Protein AF-A0A258DZV5-F1 (afdb_monomer_lite)

Fol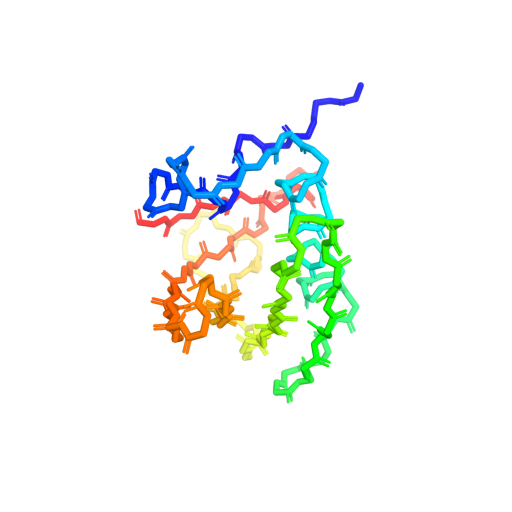dseek 3Di:
DDLAPAPPPDPCVVQDDPQVSVQQRVQQVCCVPPNDAQRWRKTAGDQRKIKIKHWHDWDDDPQAPIKIKMWIWMQGPNDTDIDIWMWTQHPVRDTDTDD

pLDDT: mean 77.51, std 13.33, range [32.97, 90.31]

Secondary structure (DSSP, 8-state):
----S-SS-STTTTT--HHHHHHHHHHHHHHHHT--TT-EEEEE-SSS-EEEEEEEEEE--TTSSEEEEEEEEEEETTEEEEEEEEEEE-TTS-EEE--

Radius of gyration: 13.04 Å; chains: 1; bounding box: 30×24×35 Å

Structure (mmCIF, N/CA/C/O backbone):
data_AF-A0A258DZV5-F1
#
_entry.id   AF-A0A258DZV5-F1
#
loop_
_atom_site.group_PDB
_atom_site.id
_atom_site.type_symbol
_atom_site.label_atom_id
_atom_site.label_alt_id
_atom_site.label_comp_id
_atom_site.label_asym_id
_atom_site.label_entity_id
_atom_site.label_seq_id
_atom_site.pdbx_PDB_ins_code
_atom_site.Cartn_x
_atom_site.Cartn_y
_atom_site.Cartn_z
_atom_site.occupancy
_atom_site.B_iso_or_equiv
_atom_site.auth_seq_id
_atom_site.auth_comp_id
_atom_site.auth_asym_id
_atom_site.auth_atom_id
_atom_site.pdbx_PDB_model_num
ATOM 1 N N . MET A 1 1 ? -3.954 13.285 -14.112 1.00 32.97 1 MET A N 1
ATOM 2 C CA . MET A 1 1 ? -2.926 12.246 -13.890 1.00 32.97 1 MET A CA 1
ATOM 3 C C . MET A 1 1 ? -3.675 11.042 -13.352 1.00 32.97 1 MET A C 1
ATOM 5 O O . MET A 1 1 ? -4.250 11.156 -12.278 1.00 32.97 1 MET A O 1
ATOM 9 N N . ALA A 1 2 ? -3.842 9.985 -14.146 1.00 37.97 2 ALA A N 1
ATOM 10 C CA . ALA A 1 2 ? -4.643 8.834 -13.741 1.00 37.97 2 ALA A CA 1
ATOM 11 C C . ALA A 1 2 ? -3.903 8.084 -12.627 1.00 37.97 2 ALA A C 1
ATOM 13 O O . ALA A 1 2 ? -2.860 7.485 -12.880 1.00 37.97 2 ALA A O 1
ATOM 14 N N . ALA A 1 3 ? -4.421 8.148 -11.398 1.00 41.56 3 ALA A N 1
ATOM 15 C CA . ALA A 1 3 ? -4.043 7.188 -10.374 1.00 41.56 3 ALA A CA 1
ATOM 16 C C . ALA A 1 3 ? -4.432 5.805 -10.925 1.00 41.56 3 ALA A C 1
ATOM 18 O O . ALA A 1 3 ? -5.610 5.617 -11.250 1.00 41.56 3 ALA A O 1
ATOM 19 N N . PRO A 1 4 ? -3.476 4.883 -11.141 1.00 49.44 4 PRO A N 1
ATOM 20 C CA . PRO A 1 4 ? -3.790 3.559 -11.655 1.00 49.44 4 PRO A CA 1
ATOM 21 C C . PRO A 1 4 ? -4.881 2.943 -10.787 1.00 49.44 4 PRO A C 1
ATOM 23 O O . PRO A 1 4 ? -4.828 3.049 -9.559 1.00 49.44 4 PRO A O 1
ATOM 26 N N . GLY A 1 5 ? -5.884 2.362 -11.454 1.00 43.19 5 GLY A N 1
ATOM 27 C CA . GLY A 1 5 ? -7.012 1.674 -10.835 1.00 43.19 5 GLY A CA 1
ATOM 28 C C . GLY A 1 5 ? -6.533 0.891 -9.623 1.00 43.19 5 GLY A C 1
ATOM 29 O O . GLY A 1 5 ? -5.648 0.047 -9.734 1.00 43.19 5 GLY A O 1
ATOM 30 N N . GLY A 1 6 ? -7.039 1.314 -8.466 1.00 45.94 6 GLY A N 1
ATOM 31 C CA . GLY A 1 6 ? -6.382 1.111 -7.190 1.00 45.94 6 GLY A CA 1
ATOM 32 C C . GLY A 1 6 ? -5.954 -0.328 -6.933 1.00 45.94 6 GLY A C 1
ATOM 33 O O . GLY A 1 6 ? -6.752 -1.252 -7.052 1.00 45.94 6 GLY A O 1
ATOM 34 N N . LEU A 1 7 ? -4.714 -0.457 -6.463 1.00 54.41 7 LEU A N 1
ATOM 35 C CA . LEU A 1 7 ? -4.162 -1.622 -5.760 1.00 54.41 7 LEU A CA 1
ATOM 36 C C . LEU A 1 7 ? -5.076 -2.106 -4.607 1.00 54.41 7 LEU A C 1
ATOM 38 O O . LEU A 1 7 ? -5.032 -3.269 -4.212 1.00 54.41 7 LEU A O 1
ATOM 42 N N . LEU A 1 8 ? -6.009 -1.254 -4.168 1.00 54.56 8 LEU A N 1
ATOM 43 C CA . LEU A 1 8 ? -7.224 -1.595 -3.429 1.00 54.56 8 LEU A CA 1
ATOM 44 C C . LEU A 1 8 ? -8.284 -2.238 -4.344 1.00 54.56 8 LEU A C 1
ATOM 46 O O . LEU A 1 8 ? -9.366 -1.682 -4.571 1.00 54.56 8 LEU A O 1
ATOM 50 N N . GLY A 1 9 ? -7.973 -3.415 -4.881 1.00 46.28 9 GLY A N 1
ATOM 51 C CA . GLY A 1 9 ? -8.938 -4.244 -5.593 1.00 46.28 9 GLY A CA 1
ATOM 52 C C . GLY A 1 9 ? -10.021 -4.740 -4.634 1.00 46.28 9 GLY A C 1
ATOM 53 O O . GLY A 1 9 ? -9.741 -5.580 -3.788 1.00 46.28 9 GLY A O 1
ATOM 54 N N . GLY A 1 10 ? -11.240 -4.200 -4.757 1.00 47.44 10 GLY A N 1
ATOM 55 C CA . GLY A 1 10 ? -12.529 -4.758 -4.304 1.00 47.44 10 GLY A CA 1
ATOM 56 C C . GLY A 1 10 ? -12.765 -4.981 -2.802 1.00 47.44 10 GLY A C 1
ATOM 57 O O . GLY A 1 10 ? -13.821 -4.616 -2.295 1.00 47.44 10 GLY A O 1
ATOM 58 N N . ASN A 1 11 ? -11.808 -5.545 -2.067 1.00 51.31 11 ASN A N 1
ATOM 59 C CA . ASN A 1 11 ? -12.044 -6.167 -0.763 1.00 51.31 11 ASN A CA 1
ATOM 60 C C . ASN A 1 11 ? -12.180 -5.171 0.396 1.00 51.31 11 ASN A C 1
ATOM 62 O O . ASN A 1 11 ? -12.682 -5.504 1.463 1.00 51.31 11 ASN A O 1
ATOM 66 N N . PHE A 1 12 ? -11.754 -3.931 0.178 1.00 57.91 12 PHE A N 1
ATOM 67 C CA . PHE A 1 12 ? -11.878 -2.860 1.156 1.00 57.91 12 PHE A CA 1
ATOM 68 C C . PHE A 1 12 ? -13.001 -1.856 0.848 1.00 57.91 12 PHE A C 1
ATOM 70 O O . PHE A 1 12 ? -13.283 -0.970 1.656 1.00 57.91 12 PHE A O 1
ATOM 77 N N . GLY A 1 13 ? -13.624 -1.961 -0.332 1.00 54.03 13 GLY A N 1
ATOM 78 C CA . GLY A 1 13 ? -14.423 -0.890 -0.939 1.00 54.03 13 GLY A CA 1
ATOM 79 C C . GLY A 1 13 ? -15.657 -0.454 -0.148 1.00 54.03 13 GLY A C 1
ATOM 80 O O . GLY A 1 13 ? -16.128 0.658 -0.344 1.00 54.03 13 GLY A O 1
ATOM 81 N N . SER A 1 14 ? -16.161 -1.290 0.760 1.00 61.00 14 SER A N 1
ATOM 82 C CA . SER A 1 14 ? -17.345 -0.988 1.580 1.00 61.00 14 SER A CA 1
ATOM 83 C C . SER A 1 14 ? -17.014 -0.363 2.940 1.00 61.00 14 SER A C 1
ATOM 85 O O . SER A 1 14 ? -17.920 0.043 3.657 1.00 61.00 14 SER A O 1
ATOM 87 N N . SER A 1 15 ? -15.739 -0.347 3.336 1.00 64.06 15 SER A N 1
ATOM 88 C CA . SER A 1 15 ? -15.295 0.049 4.682 1.00 64.06 15 SER A CA 1
ATOM 89 C C . SER A 1 15 ? -14.525 1.370 4.725 1.00 64.06 15 SER A C 1
ATOM 91 O O . SER A 1 15 ? -14.191 1.836 5.812 1.00 64.06 15 SER A O 1
ATOM 93 N N . PHE A 1 16 ? -14.225 1.958 3.565 1.00 73.00 16 PHE A N 1
ATOM 94 C CA . PHE A 1 16 ? -13.439 3.183 3.446 1.00 73.00 16 PHE A CA 1
ATOM 95 C C . PHE A 1 16 ? -14.226 4.292 2.768 1.00 73.00 16 PHE A C 1
ATOM 97 O O . PHE A 1 16 ? -14.894 4.065 1.759 1.00 73.00 16 PHE A O 1
ATOM 104 N N . ASN A 1 17 ? -14.055 5.508 3.281 1.00 78.50 17 ASN A N 1
ATOM 105 C CA . ASN A 1 17 ? -14.454 6.712 2.573 1.00 78.50 17 ASN A CA 1
ATOM 106 C C . ASN A 1 17 ? -13.415 7.030 1.487 1.00 78.50 17 ASN A C 1
ATOM 108 O O . ASN A 1 17 ? -12.299 6.501 1.484 1.00 78.50 17 ASN A O 1
ATOM 112 N N . GLU A 1 18 ? -13.746 7.933 0.567 1.00 79.62 18 GLU A N 1
ATOM 113 C CA . GLU A 1 18 ? -12.844 8.294 -0.533 1.00 79.62 18 GLU A CA 1
ATOM 114 C C . GLU A 1 18 ? -11.481 8.806 -0.037 1.00 79.62 18 GLU A C 1
ATOM 116 O O . GLU A 1 18 ? -10.442 8.426 -0.574 1.00 79.62 18 GLU A O 1
ATOM 121 N N . VAL A 1 19 ? -11.465 9.584 1.050 1.00 82.44 19 VAL A N 1
ATOM 122 C CA . VAL A 1 19 ? -10.233 10.097 1.674 1.00 82.44 19 VAL A CA 1
ATOM 123 C C . VAL A 1 19 ? -9.338 8.964 2.178 1.00 82.44 19 VAL A C 1
ATOM 125 O O . VAL A 1 19 ? -8.132 8.967 1.923 1.00 82.44 19 VAL A O 1
ATOM 128 N N . ASP A 1 20 ? -9.910 7.979 2.868 1.00 84.25 20 ASP A N 1
ATOM 129 C CA . ASP A 1 20 ? -9.149 6.841 3.388 1.00 84.25 20 ASP A CA 1
ATOM 130 C C . ASP A 1 20 ? -8.579 6.009 2.242 1.00 84.25 20 ASP A C 1
ATOM 132 O O . ASP A 1 20 ? -7.419 5.601 2.286 1.00 84.25 20 ASP A O 1
ATOM 136 N N . ARG A 1 21 ? -9.364 5.842 1.170 1.00 79.69 21 ARG A N 1
ATOM 137 C CA . ARG A 1 21 ? -8.931 5.172 -0.056 1.00 79.69 21 ARG A CA 1
ATOM 138 C C . ARG A 1 21 ? -7.735 5.882 -0.691 1.00 79.69 21 ARG A C 1
ATOM 140 O O . ARG A 1 21 ? -6.765 5.223 -1.049 1.00 79.69 21 ARG A O 1
ATOM 147 N N . GLN A 1 22 ? -7.771 7.208 -0.803 1.00 82.69 22 GLN A N 1
ATOM 148 C CA . GLN A 1 22 ? -6.655 7.989 -1.349 1.00 82.69 22 GLN A CA 1
ATOM 149 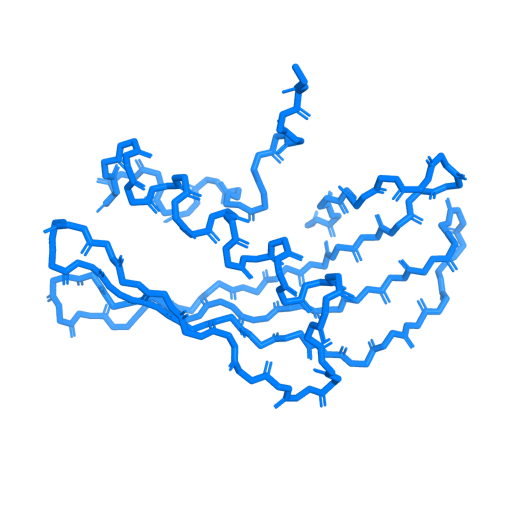C C . GLN A 1 22 ? -5.389 7.847 -0.493 1.00 82.69 22 GLN A C 1
ATOM 151 O O . GLN A 1 22 ? -4.300 7.648 -1.028 1.00 82.69 22 GLN A O 1
ATOM 156 N N . ARG A 1 23 ? -5.518 7.888 0.840 1.00 86.75 23 ARG A N 1
ATOM 157 C CA . ARG A 1 23 ? -4.375 7.730 1.758 1.00 86.75 23 ARG A CA 1
ATOM 158 C C . ARG A 1 23 ? -3.774 6.330 1.709 1.00 86.75 23 ARG A C 1
ATOM 160 O O . ARG A 1 23 ? -2.554 6.196 1.678 1.00 86.75 23 ARG A O 1
ATOM 167 N N . ALA A 1 24 ? -4.625 5.311 1.667 1.00 83.50 24 ALA A N 1
ATOM 168 C CA . ALA A 1 24 ? -4.232 3.925 1.476 1.00 83.50 24 ALA A CA 1
ATOM 169 C C . ALA A 1 24 ? -3.438 3.740 0.170 1.00 83.50 24 ALA A C 1
ATOM 171 O O . ALA A 1 24 ? -2.319 3.234 0.209 1.00 83.50 24 ALA A O 1
ATOM 172 N N . LEU A 1 25 ? -3.953 4.255 -0.952 1.00 79.94 25 LEU A N 1
ATOM 173 C CA . LEU A 1 25 ? -3.277 4.188 -2.254 1.00 79.94 25 LEU A CA 1
ATOM 174 C C . LEU A 1 25 ? -1.943 4.941 -2.270 1.00 79.94 25 LEU A C 1
ATOM 176 O O . LEU A 1 25 ? -0.965 4.468 -2.853 1.00 79.94 25 LEU A O 1
ATOM 180 N N . ALA A 1 26 ? -1.884 6.108 -1.627 1.00 84.50 26 ALA A N 1
ATOM 181 C CA . ALA A 1 26 ? -0.646 6.866 -1.494 1.00 84.50 26 ALA A CA 1
ATOM 182 C C . ALA A 1 26 ? 0.402 6.080 -0.692 1.00 84.50 26 ALA A C 1
ATOM 184 O O . ALA A 1 26 ? 1.574 6.057 -1.069 1.00 84.50 26 ALA A O 1
ATOM 185 N N . ALA A 1 27 ? -0.011 5.393 0.376 1.00 87.12 27 ALA A N 1
ATOM 186 C CA . ALA A 1 27 ? 0.868 4.545 1.174 1.00 87.12 27 ALA A CA 1
ATOM 187 C C . ALA A 1 27 ? 1.362 3.320 0.397 1.00 87.12 27 ALA A C 1
ATOM 189 O O . ALA A 1 27 ? 2.549 3.007 0.455 1.00 87.12 27 ALA A O 1
ATOM 190 N N . GLU A 1 28 ? 0.486 2.664 -0.369 1.00 82.12 28 GLU A N 1
ATOM 191 C CA . GLU A 1 28 ? 0.864 1.558 -1.254 1.00 82.12 28 GLU A CA 1
ATOM 192 C C . GLU A 1 28 ? 1.874 2.014 -2.305 1.00 82.12 28 GLU A C 1
ATOM 194 O O . GLU A 1 28 ? 2.932 1.406 -2.454 1.00 82.12 28 GLU A O 1
ATOM 199 N N . THR A 1 29 ? 1.602 3.138 -2.969 1.00 81.12 29 THR A N 1
ATOM 200 C CA . THR A 1 29 ? 2.519 3.732 -3.950 1.00 81.12 29 THR A CA 1
ATOM 201 C C . THR A 1 29 ? 3.866 4.047 -3.304 1.00 81.12 29 THR A C 1
ATOM 203 O O . THR A 1 29 ? 4.907 3.634 -3.804 1.00 81.12 29 THR A O 1
ATOM 206 N N . THR A 1 30 ? 3.855 4.680 -2.1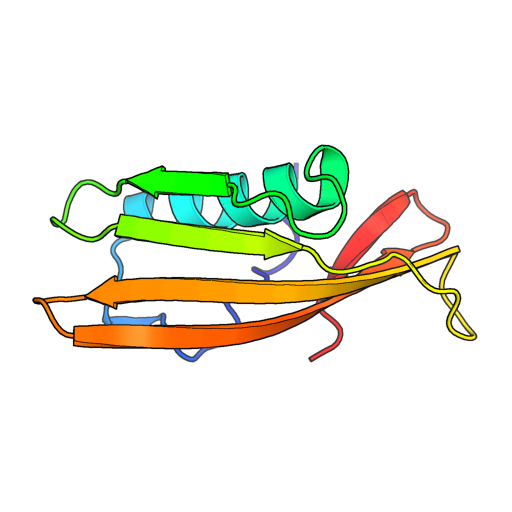31 1.00 85.19 30 THR A N 1
ATOM 207 C CA . THR A 1 30 ? 5.071 5.009 -1.376 1.00 85.19 30 THR A CA 1
ATOM 208 C C . THR A 1 30 ? 5.853 3.748 -1.004 1.00 85.19 30 THR A C 1
ATOM 210 O O . THR A 1 30 ? 7.072 3.716 -1.171 1.00 85.19 30 THR A O 1
ATOM 213 N N . ALA A 1 31 ? 5.184 2.681 -0.558 1.00 85.12 31 ALA A N 1
ATOM 214 C CA . ALA A 1 31 ? 5.819 1.403 -0.237 1.00 85.12 31 ALA A CA 1
ATOM 215 C C . ALA A 1 31 ? 6.431 0.726 -1.473 1.00 85.12 31 ALA A C 1
ATOM 217 O O . ALA A 1 31 ? 7.508 0.134 -1.396 1.00 85.12 31 ALA A O 1
ATOM 218 N N . LEU A 1 32 ? 5.782 0.836 -2.631 1.00 80.75 32 LEU A N 1
ATOM 219 C CA . LEU A 1 32 ? 6.284 0.275 -3.883 1.00 80.75 32 LEU A CA 1
ATOM 220 C C . LEU A 1 32 ? 7.469 1.069 -4.446 1.00 80.75 32 LEU A C 1
ATOM 222 O O . LEU A 1 32 ? 8.437 0.452 -4.909 1.00 80.75 32 LEU A O 1
ATOM 226 N N . GLU A 1 33 ? 7.414 2.401 -4.376 1.00 80.81 33 GLU A N 1
ATOM 227 C CA . GLU A 1 33 ? 8.448 3.303 -4.893 1.00 80.81 33 GLU A CA 1
ATOM 228 C C . GLU A 1 33 ? 9.653 3.426 -3.957 1.00 80.81 33 GLU A C 1
ATOM 230 O O . GLU A 1 33 ? 10.786 3.184 -4.370 1.00 80.81 33 GLU A O 1
ATOM 235 N N . THR A 1 34 ? 9.408 3.776 -2.694 1.00 72.88 34 THR A N 1
ATOM 236 C CA . THR A 1 34 ? 10.447 4.086 -1.694 1.00 72.88 34 THR A CA 1
ATOM 237 C C . THR A 1 34 ? 10.610 3.010 -0.629 1.00 72.88 34 THR A C 1
ATOM 239 O O . THR A 1 34 ? 11.668 2.916 -0.009 1.00 72.88 34 THR A O 1
ATOM 242 N N . GLY A 1 35 ? 9.591 2.174 -0.410 1.00 69.06 35 GLY A N 1
ATOM 243 C CA . GLY A 1 35 ? 9.656 1.120 0.593 1.00 69.06 35 GLY A CA 1
ATOM 244 C C . GLY A 1 35 ? 10.747 0.113 0.246 1.00 69.06 35 GLY A C 1
ATOM 245 O O . GLY A 1 35 ? 10.670 -0.605 -0.757 1.00 69.06 35 GLY A O 1
ATOM 246 N N . GLY A 1 36 ? 11.780 0.043 1.084 1.00 70.56 36 GLY A N 1
ATOM 247 C CA . GLY A 1 36 ? 12.734 -1.063 1.060 1.00 70.56 36 GLY A CA 1
ATOM 248 C C . GLY A 1 36 ? 12.021 -2.404 1.290 1.00 70.56 36 GLY A C 1
ATOM 249 O O . GLY A 1 36 ? 10.922 -2.421 1.849 1.00 70.56 36 GLY A O 1
ATOM 250 N N . PRO A 1 37 ? 12.596 -3.534 0.848 1.00 73.00 37 PRO A N 1
ATOM 251 C CA . PRO A 1 37 ? 12.042 -4.849 1.156 1.00 73.00 37 PRO A CA 1
ATOM 252 C C . PRO A 1 37 ? 11.923 -5.024 2.675 1.00 73.00 37 PRO A C 1
ATOM 254 O O . PRO A 1 37 ? 12.913 -4.900 3.392 1.00 73.00 37 PRO A O 1
ATOM 257 N N . GLY A 1 38 ? 10.705 -5.266 3.161 1.00 74.56 38 GLY A N 1
ATOM 258 C CA . GLY A 1 38 ? 10.416 -5.375 4.593 1.00 74.56 38 GLY A CA 1
ATOM 259 C C . GLY A 1 38 ? 10.272 -4.039 5.330 1.00 74.56 38 GLY A C 1
ATOM 260 O O . GLY A 1 38 ? 10.153 -4.052 6.551 1.00 74.56 38 GLY A O 1
ATOM 261 N N . SER A 1 39 ? 10.257 -2.900 4.627 1.00 84.50 39 SER A N 1
ATOM 262 C CA . SER A 1 39 ? 10.013 -1.589 5.238 1.00 84.50 39 SER A CA 1
ATOM 263 C C . SER A 1 39 ? 8.506 -1.317 5.357 1.00 84.50 39 SER A C 1
ATOM 265 O O . SER A 1 39 ? 7.828 -1.216 4.328 1.00 84.50 39 SER A O 1
ATOM 267 N N . PRO A 1 40 ? 7.958 -1.209 6.581 1.00 86.44 40 PRO A N 1
ATOM 268 C CA . PRO A 1 40 ? 6.554 -0.887 6.787 1.00 86.44 40 PRO A CA 1
ATOM 269 C C . PRO A 1 40 ? 6.285 0.607 6.565 1.00 86.44 40 PRO A C 1
ATOM 271 O O . PRO A 1 40 ? 6.816 1.464 7.266 1.00 86.44 40 PRO A O 1
ATOM 274 N N . VAL A 1 41 ? 5.388 0.919 5.634 1.00 89.56 41 VAL A N 1
ATOM 275 C CA . VAL A 1 41 ? 4.839 2.259 5.406 1.00 89.56 41 VAL A CA 1
ATOM 276 C C . VAL A 1 41 ? 3.482 2.356 6.089 1.00 89.56 41 VAL A C 1
ATOM 278 O O . VAL A 1 41 ? 2.487 1.794 5.629 1.00 89.56 41 VAL A O 1
ATOM 281 N N . GLY A 1 42 ? 3.447 3.055 7.221 1.00 90.19 42 GLY A N 1
ATOM 282 C CA . GLY A 1 42 ? 2.215 3.343 7.947 1.00 90.19 42 GLY A CA 1
ATOM 283 C C . GLY A 1 42 ? 1.431 4.494 7.318 1.00 90.19 42 GLY A C 1
ATOM 284 O O . GLY A 1 42 ? 2.009 5.467 6.838 1.00 90.19 42 GLY A O 1
ATOM 285 N N . TRP A 1 43 ? 0.107 4.414 7.372 1.00 89.75 43 TRP A N 1
ATOM 286 C CA . TRP A 1 43 ? -0.797 5.508 7.036 1.00 89.75 43 TRP A CA 1
ATOM 287 C C . TRP A 1 43 ? -1.988 5.523 7.986 1.00 89.75 43 TRP A C 1
ATOM 289 O O . TRP A 1 43 ? -2.359 4.518 8.598 1.00 89.75 43 TRP A O 1
ATOM 299 N N . ARG A 1 44 ? -2.598 6.697 8.115 1.00 88.69 44 ARG A N 1
ATOM 300 C CA . ARG A 1 44 ? -3.759 6.910 8.972 1.00 88.69 44 ARG A CA 1
ATOM 301 C C . ARG A 1 44 ? -4.821 7.679 8.205 1.00 88.69 44 ARG A C 1
ATOM 303 O O . ARG A 1 44 ? -4.526 8.725 7.631 1.00 88.69 44 ARG A O 1
ATOM 310 N N . GLY A 1 45 ? -6.014 7.106 8.177 1.00 86.00 45 GLY A N 1
ATOM 311 C CA . GLY A 1 45 ? -7.232 7.698 7.653 1.00 86.00 45 GLY A CA 1
ATOM 312 C C . GLY A 1 45 ? -7.903 8.643 8.641 1.00 86.00 45 GLY A C 1
ATOM 313 O O . GLY A 1 45 ? -7.415 8.860 9.751 1.00 86.00 45 GLY A O 1
ATOM 314 N N . ASP A 1 46 ? -9.031 9.193 8.211 1.00 81.94 46 ASP A N 1
ATOM 315 C CA . ASP A 1 46 ? -9.850 10.122 8.997 1.00 81.94 46 ASP A CA 1
ATOM 316 C C . ASP A 1 46 ? -10.997 9.390 9.713 1.00 81.94 46 ASP A C 1
ATOM 318 O O . ASP A 1 46 ? -11.285 9.661 10.875 1.00 81.94 46 ASP A O 1
ATOM 322 N N . ALA A 1 47 ? -11.558 8.345 9.090 1.00 74.19 47 ALA A N 1
ATOM 323 C CA . ALA A 1 47 ? -12.654 7.537 9.640 1.00 74.19 47 ALA A CA 1
ATOM 324 C C . ALA A 1 47 ? -12.239 6.595 10.798 1.00 74.19 47 ALA A C 1
ATOM 326 O O . ALA A 1 47 ? -12.881 5.574 11.045 1.00 74.19 47 ALA A O 1
ATOM 327 N N . GLY A 1 48 ? -11.120 6.876 11.476 1.00 79.38 48 GLY A N 1
ATOM 328 C CA . GLY A 1 48 ? -10.532 5.996 12.493 1.00 79.38 48 GLY A CA 1
ATOM 329 C C . GLY A 1 48 ? -9.887 4.727 11.924 1.00 79.38 48 GLY A C 1
ATOM 330 O O . GLY A 1 48 ? -9.500 3.836 12.681 1.00 79.38 48 GLY A O 1
ATOM 331 N 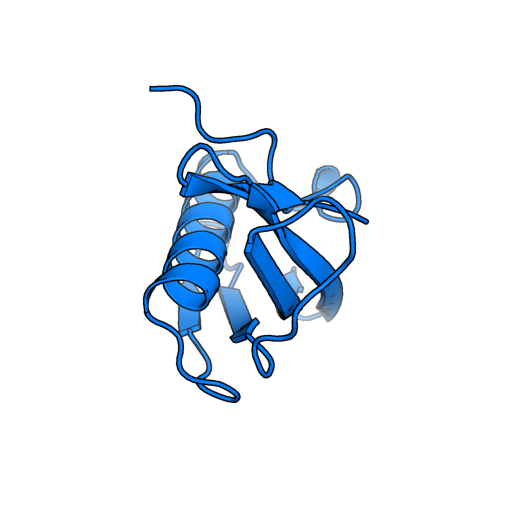N . VAL A 1 49 ? -9.749 4.642 10.600 1.00 85.06 49 VAL A N 1
ATOM 332 C CA . VAL A 1 49 ? -9.040 3.559 9.918 1.00 85.06 49 VAL A CA 1
ATOM 333 C C . VAL A 1 49 ? -7.560 3.888 9.818 1.00 85.06 49 VAL A C 1
ATOM 335 O O . VAL A 1 49 ? -7.156 5.030 9.610 1.00 85.06 49 VAL A O 1
ATOM 338 N N . TYR A 1 50 ? -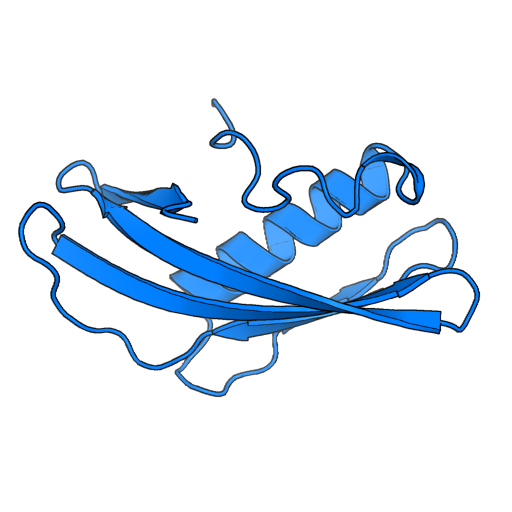6.717 2.885 9.974 1.00 88.75 50 TYR A N 1
ATOM 339 C CA . TYR A 1 50 ? -5.277 3.040 9.823 1.00 88.75 50 TYR A CA 1
ATOM 340 C C . TYR A 1 50 ? -4.694 1.742 9.319 1.00 88.75 50 TYR A C 1
ATOM 342 O O . TYR A 1 50 ? -5.253 0.668 9.542 1.00 88.75 50 TYR A O 1
ATOM 350 N N . GLY A 1 51 ? -3.564 1.829 8.641 1.00 89.38 51 GLY A N 1
ATOM 351 C CA . GLY A 1 51 ? -2.949 0.648 8.084 1.00 89.38 51 GLY A CA 1
ATOM 352 C C . GLY A 1 51 ? -1.461 0.790 7.888 1.00 89.38 51 GLY A C 1
ATOM 353 O O . GLY A 1 51 ? -0.873 1.856 8.049 1.00 89.38 51 GLY A O 1
ATOM 354 N N . THR A 1 52 ? -0.872 -0.332 7.519 1.00 90.31 52 THR A N 1
ATOM 355 C CA . THR A 1 52 ? 0.546 -0.466 7.245 1.00 90.31 52 THR A CA 1
ATOM 356 C C . THR A 1 52 ? 0.702 -1.293 5.986 1.00 90.31 52 THR A C 1
ATOM 358 O O . THR A 1 52 ? 0.117 -2.371 5.868 1.00 90.31 52 THR A O 1
ATOM 361 N N . VAL A 1 53 ? 1.492 -0.786 5.051 1.00 88.81 53 VAL A N 1
ATOM 362 C CA . VAL A 1 53 ? 1.854 -1.483 3.822 1.00 88.81 53 VAL A CA 1
ATOM 363 C C . VAL A 1 53 ? 3.301 -1.925 3.926 1.00 88.81 53 VAL A C 1
ATOM 365 O O . VAL A 1 53 ? 4.172 -1.130 4.254 1.00 88.81 53 VAL A O 1
ATOM 368 N N . ILE A 1 54 ? 3.570 -3.189 3.643 1.00 89.56 54 ILE A N 1
ATOM 369 C CA . ILE A 1 54 ? 4.913 -3.757 3.627 1.00 89.56 54 ILE A CA 1
ATOM 370 C C . ILE A 1 54 ? 5.154 -4.277 2.219 1.00 89.56 54 ILE A C 1
ATOM 372 O O . ILE A 1 54 ? 4.457 -5.186 1.771 1.00 89.56 54 ILE A O 1
ATOM 376 N N . ALA A 1 55 ? 6.129 -3.697 1.524 1.00 87.88 55 ALA A N 1
ATOM 377 C CA . ALA A 1 55 ? 6.561 -4.194 0.226 1.00 87.88 55 ALA A CA 1
ATOM 378 C C . ALA A 1 55 ? 7.651 -5.257 0.405 1.00 87.88 55 ALA A C 1
ATOM 380 O O . ALA A 1 55 ? 8.604 -5.077 1.169 1.00 87.88 55 ALA A O 1
ATOM 381 N N . GLY A 1 56 ? 7.521 -6.356 -0.323 1.00 86.81 56 GLY A N 1
ATOM 382 C CA . GLY A 1 56 ? 8.494 -7.431 -0.372 1.00 86.81 56 GLY A CA 1
ATOM 383 C C . GLY A 1 56 ? 9.685 -7.139 -1.291 1.00 86.81 56 GLY A C 1
ATOM 384 O O . GLY A 1 56 ? 9.842 -6.022 -1.824 1.00 86.81 56 GLY A O 1
ATOM 385 N N . PRO A 1 57 ? 10.572 -8.136 -1.453 1.00 86.62 57 PRO A N 1
ATOM 386 C CA . PRO A 1 57 ? 11.686 -8.070 -2.384 1.00 86.62 57 PRO A CA 1
ATOM 387 C C . PRO A 1 57 ? 11.200 -7.918 -3.823 1.00 86.62 57 PRO A C 1
ATOM 389 O O . PRO A 1 57 ? 10.182 -8.460 -4.243 1.00 86.62 57 PRO A O 1
ATOM 392 N N . ALA A 1 58 ? 11.956 -7.145 -4.594 1.00 84.31 58 ALA A N 1
ATOM 393 C CA . ALA A 1 58 ? 11.697 -7.003 -6.011 1.00 84.31 58 ALA A CA 1
ATOM 394 C C . ALA A 1 58 ? 12.247 -8.199 -6.790 1.00 84.31 58 ALA A C 1
ATOM 396 O O . ALA A 1 58 ? 13.387 -8.603 -6.575 1.00 84.31 58 ALA A O 1
ATOM 397 N N . TYR A 1 59 ? 11.453 -8.722 -7.717 1.00 86.62 59 TYR A N 1
ATOM 398 C CA . TYR A 1 59 ? 11.799 -9.851 -8.572 1.00 86.62 59 TYR A CA 1
ATOM 399 C C . TYR A 1 59 ? 11.414 -9.576 -10.029 1.00 86.62 59 TYR A C 1
ATOM 401 O O . TYR A 1 59 ? 10.516 -8.783 -10.309 1.00 86.62 59 TYR A O 1
ATOM 409 N N . ASN A 1 60 ? 12.085 -10.230 -10.977 1.00 85.12 60 ASN A N 1
ATOM 410 C CA . ASN A 1 60 ? 11.725 -10.132 -12.391 1.00 85.12 60 ASN A CA 1
ATOM 411 C C . ASN A 1 60 ? 10.638 -11.146 -12.746 1.00 85.12 60 ASN A C 1
ATOM 413 O O . ASN A 1 60 ? 10.703 -12.308 -12.346 1.00 85.12 60 ASN A O 1
ATOM 417 N N . ARG A 1 61 ? 9.664 -10.712 -13.546 1.00 81.50 61 ARG A N 1
ATOM 418 C CA . ARG A 1 61 ? 8.608 -11.563 -14.103 1.00 81.50 61 ARG A CA 1
ATOM 419 C C . ARG A 1 61 ? 8.514 -11.309 -15.600 1.00 81.50 61 ARG A C 1
ATOM 421 O O . ARG A 1 61 ? 8.574 -10.159 -16.027 1.00 81.50 61 ARG A O 1
ATOM 428 N N . SER A 1 62 ? 8.345 -12.364 -16.390 1.00 78.75 62 SER A N 1
ATOM 429 C CA . SER A 1 62 ? 8.173 -12.257 -17.843 1.00 78.75 62 SER A CA 1
ATOM 430 C C . SER A 1 62 ? 7.034 -11.290 -18.189 1.00 78.75 62 SER A C 1
ATOM 432 O O . SER A 1 62 ? 5.924 -11.447 -17.685 1.00 78.75 62 SER A O 1
ATOM 434 N N . GLY A 1 63 ? 7.323 -10.284 -19.021 1.00 77.75 63 GLY A N 1
ATOM 435 C CA . GLY A 1 63 ? 6.376 -9.225 -19.400 1.00 77.75 63 GLY A CA 1
ATOM 436 C C . GLY A 1 63 ? 6.453 -7.934 -18.571 1.00 77.75 63 GLY A C 1
ATOM 437 O O . GLY A 1 63 ? 5.815 -6.953 -18.942 1.00 77.75 63 GLY A O 1
ATOM 438 N N . TYR A 1 64 ? 7.253 -7.888 -17.498 1.00 83.44 64 TYR A N 1
ATOM 439 C CA . TYR A 1 64 ? 7.404 -6.708 -16.637 1.00 83.44 64 TYR A CA 1
ATOM 440 C C . TYR A 1 64 ? 8.871 -6.409 -16.323 1.00 83.44 64 TYR A C 1
ATOM 442 O O . TYR A 1 64 ? 9.711 -7.305 -16.285 1.00 83.44 64 TYR A O 1
ATOM 450 N N . VAL A 1 65 ? 9.179 -5.138 -16.049 1.00 83.75 65 VAL A N 1
ATOM 451 C CA . VAL A 1 65 ? 10.540 -4.711 -15.685 1.00 83.75 65 VAL A CA 1
ATOM 452 C C . VAL A 1 65 ? 10.889 -5.153 -14.272 1.00 83.75 65 VAL A C 1
ATOM 454 O O . VAL A 1 65 ? 12.016 -5.560 -14.026 1.00 83.75 65 VAL A O 1
ATOM 457 N N . ARG A 1 66 ? 9.943 -5.040 -13.330 1.00 84.88 66 ARG A N 1
ATOM 458 C CA . ARG A 1 66 ? 10.174 -5.362 -11.916 1.00 84.88 66 ARG A CA 1
ATOM 459 C C . ARG A 1 66 ? 8.864 -5.599 -11.185 1.00 84.88 66 ARG A C 1
ATOM 461 O O . ARG A 1 66 ? 8.040 -4.702 -11.137 1.00 84.88 66 ARG A O 1
ATOM 468 N N . CYS A 1 67 ? 8.688 -6.747 -10.556 1.00 87.56 67 CYS A N 1
ATOM 469 C CA . CYS A 1 67 ? 7.527 -7.071 -9.736 1.00 87.56 67 CYS A CA 1
ATOM 470 C C . CYS A 1 67 ? 7.873 -7.071 -8.252 1.00 87.56 67 CYS A C 1
ATOM 472 O O . CYS A 1 67 ? 9.012 -7.331 -7.874 1.00 87.56 67 CYS A O 1
ATOM 474 N N . ARG A 1 68 ? 6.897 -6.742 -7.413 1.00 87.19 68 ARG A N 1
ATOM 475 C CA . ARG A 1 68 ? 7.005 -6.757 -5.955 1.00 87.19 68 ARG A CA 1
ATOM 476 C C . ARG A 1 68 ? 5.713 -7.303 -5.379 1.00 87.19 68 ARG A C 1
ATOM 478 O O . ARG A 1 68 ? 4.633 -6.859 -5.765 1.00 87.19 68 ARG A O 1
ATOM 485 N N . ASP A 1 69 ? 5.820 -8.247 -4.460 1.00 86.62 69 ASP A N 1
ATOM 486 C CA . ASP A 1 69 ? 4.715 -8.546 -3.564 1.00 86.62 69 ASP A CA 1
ATOM 487 C C . ASP A 1 69 ? 4.553 -7.402 -2.557 1.00 86.62 69 ASP A C 1
ATOM 489 O O . ASP A 1 69 ? 5.510 -6.702 -2.213 1.00 86.62 69 ASP A O 1
ATOM 493 N N . TYR A 1 70 ? 3.328 -7.175 -2.109 1.00 85.19 70 TYR A N 1
ATOM 494 C CA . TYR A 1 70 ? 3.057 -6.262 -1.015 1.00 85.19 70 TYR A CA 1
ATOM 495 C C . TYR A 1 70 ? 1.937 -6.813 -0.140 1.00 85.19 70 TYR A C 1
ATOM 497 O O . TYR A 1 70 ? 1.017 -7.495 -0.595 1.00 85.19 70 TYR A O 1
ATOM 505 N N . SER A 1 71 ? 2.039 -6.525 1.150 1.00 86.94 71 SER A N 1
ATOM 506 C CA . SER A 1 71 ? 1.042 -6.866 2.154 1.00 86.94 71 SER A CA 1
ATOM 507 C C . SER A 1 71 ? 0.539 -5.589 2.800 1.00 86.94 71 SER A C 1
ATOM 509 O O . SER A 1 71 ? 1.320 -4.804 3.329 1.00 86.94 71 SER A O 1
ATOM 511 N N . HIS A 1 72 ? -0.767 -5.387 2.769 1.00 87.88 72 HIS A N 1
ATOM 512 C CA . HIS A 1 72 ? -1.441 -4.221 3.306 1.00 87.88 72 HIS A CA 1
ATOM 513 C C . HIS A 1 72 ? -2.358 -4.643 4.444 1.00 87.88 72 HIS A C 1
ATOM 515 O O . HIS A 1 72 ? -3.422 -5.221 4.237 1.00 87.88 72 HIS A O 1
ATOM 521 N N . THR A 1 73 ? -1.941 -4.341 5.664 1.00 88.88 73 THR A N 1
ATOM 522 C CA . THR A 1 73 ? -2.746 -4.564 6.863 1.00 88.88 73 THR A CA 1
ATOM 523 C C . THR A 1 73 ? -3.510 -3.289 7.180 1.00 88.88 73 THR A C 1
ATOM 525 O O . THR A 1 73 ? -2.889 -2.252 7.390 1.00 88.88 73 THR A O 1
ATOM 528 N N . VAL A 1 74 ? -4.837 -3.344 7.250 1.00 86.69 74 VAL A N 1
ATOM 529 C CA . VAL A 1 74 ? -5.687 -2.210 7.634 1.00 86.69 74 VAL A CA 1
ATOM 530 C C . VAL A 1 74 ? -6.566 -2.585 8.805 1.00 86.69 74 VAL A C 1
ATOM 532 O O . VAL A 1 74 ? -7.137 -3.663 8.840 1.00 86.69 74 VAL A O 1
ATOM 535 N N . PHE A 1 75 ? -6.706 -1.693 9.766 1.00 87.50 75 PHE A N 1
ATOM 536 C CA . PHE A 1 75 ? -7.578 -1.866 10.911 1.00 87.50 75 PHE A CA 1
ATOM 537 C C . PHE A 1 75 ? -8.860 -1.079 10.665 1.00 87.50 75 PHE A C 1
ATOM 539 O O . PHE A 1 75 ? -8.844 0.151 10.605 1.00 87.50 75 PHE A O 1
ATOM 546 N N . VAL A 1 76 ? -9.971 -1.798 10.515 1.00 83.69 76 VAL A N 1
ATOM 547 C CA . VAL A 1 76 ? -11.303 -1.232 10.281 1.00 83.69 76 VAL A CA 1
ATOM 548 C C . VAL A 1 76 ? -12.188 -1.598 11.458 1.00 83.69 76 VAL A C 1
ATOM 550 O O . VAL A 1 76 ? -12.383 -2.781 11.731 1.00 83.69 76 VAL A O 1
ATOM 553 N N . GLN A 1 77 ? -12.720 -0.603 12.175 1.00 81.56 77 GLN A N 1
ATOM 554 C CA . GLN A 1 77 ? -13.569 -0.832 13.356 1.00 81.56 77 GLN A CA 1
ATOM 555 C C . GLN A 1 77 ? -12.926 -1.796 14.382 1.00 81.56 77 GLN A C 1
ATOM 557 O O . GLN A 1 77 ? -13.582 -2.677 14.934 1.00 81.56 77 GLN A O 1
ATOM 562 N N . GLY A 1 78 ? -11.607 -1.690 14.581 1.00 79.50 78 GLY A N 1
ATOM 563 C CA . GLY A 1 78 ? -10.845 -2.565 15.483 1.00 79.50 78 GLY A CA 1
ATOM 564 C C . GLY A 1 78 ? -10.556 -3.974 14.946 1.00 79.50 78 GLY A C 1
ATOM 565 O O . GLY A 1 78 ? -9.883 -4.747 15.623 1.00 79.50 78 GLY A O 1
ATOM 566 N N . LYS A 1 79 ? -11.007 -4.318 13.734 1.00 83.69 79 LYS A N 1
ATOM 567 C CA . LYS A 1 79 ? -10.710 -5.603 13.090 1.00 83.69 79 LYS A CA 1
ATOM 568 C C . LYS A 1 79 ? -9.546 -5.455 12.106 1.00 83.69 79 LYS A C 1
ATOM 570 O O . LYS A 1 79 ? -9.645 -4.633 11.191 1.00 83.69 79 LYS A O 1
ATOM 575 N N . PRO A 1 80 ? -8.467 -6.245 12.241 1.00 85.62 80 PRO A N 1
ATOM 576 C CA . PRO A 1 80 ? -7.412 -6.277 11.240 1.00 85.62 80 PRO A CA 1
ATOM 577 C C . PRO A 1 80 ? -7.921 -6.946 9.957 1.00 85.62 80 PRO A C 1
ATOM 579 O O . PRO A 1 80 ? -8.518 -8.020 9.985 1.00 85.62 80 PRO A O 1
ATOM 582 N N . GLN A 1 81 ? -7.667 -6.300 8.830 1.00 85.06 81 GLN A N 1
ATOM 583 C CA . GLN A 1 81 ? -7.933 -6.744 7.471 1.00 85.06 81 GLN A CA 1
ATOM 584 C C . GLN A 1 81 ? -6.591 -6.805 6.753 1.00 85.06 81 GLN A C 1
ATOM 586 O O . GLN A 1 81 ? -5.952 -5.779 6.531 1.00 85.06 81 GLN A O 1
ATOM 591 N N . LEU A 1 82 ? -6.135 -8.008 6.423 1.00 84.81 82 LEU A N 1
ATOM 592 C CA . LEU A 1 82 ? -4.912 -8.196 5.657 1.00 84.81 82 LEU A CA 1
ATOM 593 C C . LEU A 1 82 ? -5.277 -8.376 4.188 1.00 84.81 82 LEU A C 1
ATOM 595 O O . LEU A 1 82 ? -5.968 -9.327 3.833 1.00 84.81 82 LEU A O 1
ATOM 599 N N . SER A 1 83 ? -4.766 -7.495 3.343 1.00 80.62 83 SER A N 1
ATOM 600 C CA . SER A 1 83 ? -4.760 -7.671 1.899 1.00 80.62 83 SER A CA 1
ATOM 601 C C . SER A 1 83 ? -3.347 -7.964 1.432 1.00 80.62 83 SER A C 1
ATOM 603 O O . SER A 1 83 ? -2.371 -7.463 1.989 1.00 80.62 83 SER A O 1
ATOM 605 N N . ARG A 1 84 ? -3.223 -8.815 0.425 1.00 84.19 84 ARG A N 1
ATOM 606 C CA . ARG A 1 84 ? -1.952 -9.133 -0.216 1.00 84.19 84 ARG A CA 1
ATOM 607 C C . ARG A 1 84 ? -2.150 -8.976 -1.705 1.00 84.19 84 ARG A C 1
ATOM 609 O O . ARG A 1 84 ? -3.166 -9.414 -2.236 1.00 84.19 84 ARG A O 1
ATOM 616 N N . GLY A 1 85 ? -1.176 -8.369 -2.354 1.00 81.25 85 GLY A N 1
ATOM 617 C CA . GLY A 1 85 ? -1.197 -8.167 -3.787 1.00 81.25 85 GLY A CA 1
ATOM 618 C C . GLY A 1 85 ? 0.197 -8.268 -4.368 1.00 81.25 85 GLY A C 1
ATOM 619 O O . GLY A 1 85 ? 1.203 -8.365 -3.661 1.00 81.25 85 GLY A O 1
ATOM 620 N N . ILE A 1 86 ? 0.244 -8.252 -5.691 1.00 85.06 86 ILE A N 1
ATOM 621 C CA . ILE A 1 86 ? 1.484 -8.169 -6.443 1.00 85.06 86 ILE A CA 1
ATOM 622 C C . ILE A 1 86 ? 1.366 -6.937 -7.327 1.00 85.06 86 ILE A C 1
ATOM 624 O O . ILE A 1 86 ? 0.376 -6.764 -8.032 1.00 85.06 86 ILE A O 1
ATOM 628 N N . ALA A 1 87 ? 2.370 -6.072 -7.284 1.00 84.62 87 ALA A N 1
ATOM 629 C CA . ALA A 1 87 ? 2.482 -4.932 -8.173 1.00 84.62 87 ALA A CA 1
ATOM 630 C C . ALA A 1 87 ? 3.669 -5.152 -9.107 1.00 84.62 87 ALA A C 1
ATOM 632 O O . ALA A 1 87 ? 4.790 -5.399 -8.662 1.00 84.62 87 ALA A O 1
ATOM 633 N N . CYS A 1 88 ? 3.436 -5.051 -10.408 1.00 86.25 88 CYS A N 1
ATOM 634 C CA . CYS A 1 88 ? 4.476 -5.147 -11.416 1.00 86.25 88 CYS A CA 1
ATOM 635 C C . CYS A 1 88 ? 4.685 -3.807 -12.107 1.00 86.25 88 CYS A C 1
ATOM 637 O O . CYS A 1 88 ? 3.747 -3.144 -12.530 1.00 86.25 88 CYS A O 1
ATOM 639 N N . ARG A 1 89 ? 5.942 -3.405 -12.235 1.00 84.94 89 ARG A N 1
ATOM 640 C CA . ARG A 1 89 ? 6.360 -2.232 -12.982 1.00 84.94 89 ARG A CA 1
ATOM 641 C C . ARG A 1 89 ? 6.377 -2.578 -14.460 1.00 84.94 89 ARG A C 1
ATOM 643 O O . ARG A 1 89 ? 7.151 -3.430 -14.906 1.00 84.94 89 ARG A O 1
ATOM 650 N N . SER A 1 90 ? 5.506 -1.911 -15.198 1.00 79.94 90 SER A N 1
ATOM 651 C CA . SER A 1 90 ? 5.487 -1.932 -16.654 1.00 79.94 90 SER A CA 1
ATOM 652 C C . SER A 1 90 ? 6.783 -1.337 -17.232 1.00 79.94 90 SER A C 1
ATOM 654 O O . SER A 1 90 ? 7.472 -0.570 -16.549 1.00 79.94 90 SER A O 1
ATOM 656 N N . PRO A 1 91 ? 7.126 -1.659 -18.491 1.00 78.19 91 PRO A N 1
ATOM 657 C CA . PRO A 1 91 ? 8.214 -0.993 -19.213 1.00 78.19 91 PRO A CA 1
ATOM 658 C C . PRO A 1 91 ? 8.021 0.521 -19.357 1.00 78.19 91 PRO A C 1
ATOM 660 O O . PRO A 1 91 ? 9.004 1.247 -19.446 1.00 78.19 91 PRO A O 1
ATOM 663 N N . GLU A 1 92 ? 6.781 1.007 -19.278 1.00 77.19 92 GLU A N 1
ATOM 664 C CA . GLU A 1 92 ? 6.447 2.437 -19.261 1.00 77.19 92 GLU A CA 1
ATOM 665 C C . GLU A 1 92 ? 6.771 3.116 -17.915 1.00 77.19 92 GLU A C 1
ATOM 667 O O . GLU A 1 92 ? 6.676 4.331 -17.775 1.00 77.19 92 GLU A O 1
ATOM 672 N N . GLY A 1 93 ? 7.177 2.338 -16.905 1.00 74.38 93 GLY A N 1
ATOM 673 C CA . GLY A 1 93 ? 7.581 2.830 -15.591 1.00 74.38 93 GLY A CA 1
ATOM 674 C C . GLY A 1 93 ? 6.452 2.892 -14.563 1.00 74.38 93 GLY A C 1
ATOM 675 O O . GLY A 1 93 ? 6.750 3.105 -13.385 1.00 74.38 93 GLY A O 1
ATO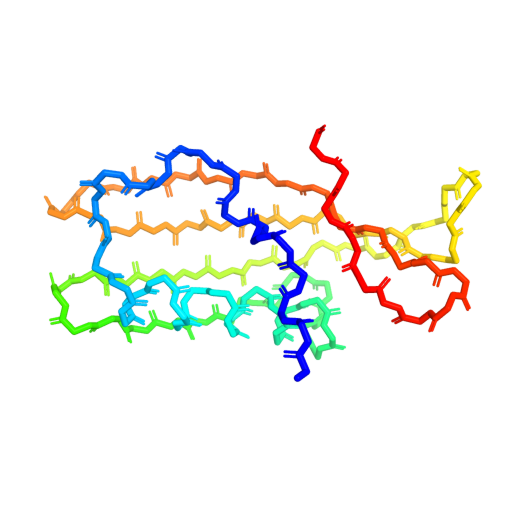M 676 N N . GLN A 1 94 ? 5.204 2.638 -14.968 1.00 76.81 94 GLN A N 1
ATOM 677 C CA . GLN A 1 94 ? 4.032 2.615 -14.093 1.00 76.81 94 GLN A CA 1
ATOM 678 C C . GLN A 1 94 ? 3.903 1.279 -13.351 1.00 76.81 94 GLN A C 1
ATOM 680 O O . GLN A 1 94 ? 4.046 0.209 -13.950 1.00 76.81 94 GLN A O 1
ATOM 685 N N . TRP A 1 95 ? 3.592 1.337 -12.055 1.00 79.56 95 TRP A N 1
ATOM 686 C CA . TRP A 1 95 ? 3.205 0.167 -11.266 1.00 79.56 95 TRP A CA 1
ATOM 687 C C . TRP A 1 95 ? 1.758 -0.221 -11.566 1.00 79.56 95 TRP A C 1
ATOM 689 O O . TRP A 1 95 ? 0.848 0.595 -11.421 1.00 79.56 95 TRP A O 1
ATOM 699 N N . VAL A 1 96 ? 1.553 -1.474 -11.963 1.00 76.94 96 VAL A N 1
ATOM 700 C CA . VAL A 1 96 ? 0.236 -2.069 -12.188 1.00 76.94 96 VAL A CA 1
ATOM 701 C C . VAL A 1 96 ? -0.000 -3.200 -11.197 1.00 76.94 96 VAL A C 1
ATOM 703 O O . VAL A 1 96 ? 0.884 -4.024 -10.958 1.00 76.94 96 VAL A O 1
ATOM 706 N N . ALA A 1 97 ? -1.193 -3.236 -10.609 1.00 74.62 97 ALA A N 1
ATOM 707 C CA . ALA A 1 97 ? -1.624 -4.359 -9.789 1.00 74.62 97 ALA A CA 1
ATOM 708 C C . ALA A 1 97 ? -1.820 -5.592 -10.686 1.00 74.62 97 ALA A C 1
ATOM 710 O O . ALA A 1 97 ? -2.537 -5.526 -11.682 1.00 74.62 97 ALA A O 1
ATOM 711 N N . VAL A 1 98 ? -1.185 -6.706 -10.337 1.00 72.75 98 VAL A N 1
ATOM 712 C CA . VAL A 1 98 ? -1.358 -8.017 -10.974 1.00 72.75 98 VAL A CA 1
ATOM 713 C C . VAL A 1 98 ? -1.838 -9.012 -9.914 1.00 72.75 98 VAL A C 1
ATOM 715 O O . VAL A 1 98 ? -1.096 -9.886 -9.471 1.00 72.75 98 VAL A O 1
ATOM 718 N N . SER A 1 99 ? -3.064 -8.795 -9.431 1.00 58.47 99 SER A N 1
ATOM 719 C CA . SER A 1 99 ? -3.766 -9.703 -8.512 1.00 58.47 99 SER A CA 1
ATOM 720 C C . SER A 1 99 ? -4.177 -10.996 -9.202 1.00 58.47 99 SER A C 1
ATOM 722 O O . SER A 1 99 ? -4.728 -10.875 -10.321 1.00 58.47 99 SER A O 1
#

Sequence (99 aa):
MAAPGGLLGGNFGSSFNEVDRQRALAAETTALETGGPGSPVGWRGDAGVYGTVIAGPAYNRSGYVRCRDYSHTVFVQGKPQLSRGIACRSPEGQWVAVS